Protein AF-A0A352UFS3-F1 (afdb_monomer_lite)

Sequence (61 aa):
AYPGLEILPVRGNVGTRLTKADGLEYDGVIVAAAGMIRLSLESEITEFLPVELCTPDAGQG

Radius of gyration: 12.15 Å; chains: 1; bounding box: 22×28×31 Å

Structure (mmCIF, N/CA/C/O backbone):
data_AF-A0A352UFS3-F1
#
_entry.id   AF-A0A352UFS3-F1
#
loop_
_atom_site.group_PDB
_atom_site.id
_atom_site.type_symbol
_atom_site.label_atom_id
_atom_site.label_alt_id
_atom_site.label_comp_id
_atom_site.label_asym_id
_atom_site.label_entity_id
_atom_site.label_seq_id
_atom_site.pdbx_PDB_ins_code
_atom_site.Cartn_x
_atom_site.Cartn_y
_atom_site.Cartn_z
_atom_site.occupancy
_atom_site.B_iso_or_equiv
_atom_site.auth_seq_id
_atom_site.auth_comp_id
_atom_site.auth_asym_id
_atom_site.auth_atom_id
_atom_site.pdbx_PDB_model_num
ATOM 1 N N . ALA A 1 1 ? -0.664 -5.108 -17.298 1.00 69.44 1 ALA A N 1
ATOM 2 C CA . ALA A 1 1 ? -0.047 -3.797 -17.003 1.00 69.44 1 ALA A CA 1
ATOM 3 C C . ALA A 1 1 ? -1.151 -2.755 -16.892 1.00 69.44 1 ALA A C 1
ATOM 5 O O . ALA A 1 1 ? -2.085 -2.824 -17.683 1.00 69.44 1 ALA A O 1
ATOM 6 N N . TYR A 1 2 ? -1.052 -1.830 -15.934 1.00 88.12 2 TYR A N 1
ATOM 7 C CA . TYR A 1 2 ? -2.040 -0.770 -15.701 1.00 88.12 2 TYR A CA 1
ATOM 8 C C . TYR A 1 2 ? -1.458 0.592 -16.114 1.00 88.12 2 TYR A C 1
ATOM 10 O O . TYR A 1 2 ? -0.904 1.296 -15.277 1.00 88.12 2 TYR A O 1
ATOM 18 N N . PRO A 1 3 ? -1.528 0.970 -17.403 1.00 89.81 3 PRO A N 1
ATOM 19 C CA . PRO A 1 3 ? -0.878 2.183 -17.908 1.00 89.81 3 PRO A CA 1
ATOM 20 C C . PRO A 1 3 ? -1.543 3.486 -17.442 1.00 89.81 3 PRO A C 1
ATOM 22 O O . PRO A 1 3 ? -0.951 4.547 -17.590 1.00 89.81 3 PRO A O 1
ATOM 25 N N . GLY A 1 4 ? -2.769 3.416 -16.913 1.00 95.44 4 GLY A N 1
ATOM 26 C CA . GLY A 1 4 ? -3.487 4.570 -16.368 1.00 95.44 4 GLY A CA 1
ATOM 27 C C . GLY A 1 4 ? -3.167 4.881 -14.905 1.00 95.44 4 GLY A C 1
ATOM 28 O O . GLY A 1 4 ? -3.744 5.818 -14.370 1.00 95.44 4 GLY A O 1
ATOM 29 N N . LEU A 1 5 ? -2.302 4.094 -14.254 1.00 94.50 5 LEU A N 1
ATOM 30 C CA . LEU A 1 5 ? -1.901 4.333 -12.869 1.00 94.50 5 LEU A CA 1
ATOM 31 C C . LEU A 1 5 ? -0.598 5.128 -12.815 1.00 94.50 5 LEU A C 1
ATOM 33 O O . LEU A 1 5 ? 0.370 4.804 -13.506 1.00 94.50 5 LEU A O 1
ATOM 37 N N . GLU A 1 6 ? -0.562 6.126 -11.940 1.00 95.50 6 GLU A N 1
ATOM 38 C CA . GLU A 1 6 ? 0.667 6.801 -11.543 1.00 95.50 6 GLU A CA 1
ATOM 39 C C . GLU A 1 6 ? 1.267 6.085 -10.327 1.00 95.50 6 GLU A C 1
ATOM 41 O O . GLU A 1 6 ? 0.620 5.937 -9.291 1.00 95.50 6 GLU A O 1
ATOM 46 N N . ILE A 1 7 ? 2.508 5.606 -10.450 1.00 94.75 7 ILE A N 1
ATOM 47 C CA . ILE A 1 7 ? 3.189 4.903 -9.357 1.00 94.75 7 ILE A CA 1
ATOM 48 C C . ILE A 1 7 ? 4.041 5.897 -8.575 1.00 94.75 7 ILE A C 1
ATOM 50 O O . ILE A 1 7 ? 5.113 6.308 -9.024 1.00 94.75 7 ILE A O 1
ATOM 54 N N . LEU A 1 8 ? 3.573 6.243 -7.379 1.00 96.31 8 LEU A N 1
ATOM 55 C CA . LEU A 1 8 ? 4.256 7.156 -6.471 1.00 96.31 8 LEU A CA 1
ATOM 56 C C . LEU A 1 8 ? 5.070 6.385 -5.414 1.00 96.31 8 LEU A C 1
ATOM 58 O O . LEU A 1 8 ? 4.603 5.378 -4.874 1.00 96.31 8 LEU A O 1
ATOM 62 N N . PRO A 1 9 ? 6.295 6.830 -5.078 1.00 96.25 9 PRO A N 1
ATOM 63 C CA . PRO A 1 9 ? 7.103 6.175 -4.057 1.00 96.25 9 PRO A CA 1
ATOM 64 C C . PRO A 1 9 ? 6.574 6.481 -2.651 1.00 96.25 9 PRO A C 1
ATOM 66 O O . PRO A 1 9 ? 6.454 7.640 -2.266 1.00 96.25 9 PRO A O 1
ATOM 69 N N . VAL A 1 10 ? 6.389 5.449 -1.824 1.00 95.62 10 VAL A N 1
ATOM 70 C CA . VAL A 1 10 ? 5.984 5.600 -0.418 1.00 95.62 10 VAL A CA 1
ATOM 71 C C . VAL A 1 10 ? 7.018 4.993 0.535 1.00 95.62 10 VAL A C 1
ATOM 73 O O . VAL A 1 10 ? 7.546 3.900 0.322 1.00 95.62 10 VAL A O 1
ATOM 76 N N . ARG A 1 11 ? 7.322 5.705 1.626 1.00 95.88 11 ARG A N 1
ATOM 77 C CA . ARG A 1 11 ? 8.188 5.233 2.721 1.00 95.88 11 ARG A CA 1
ATOM 78 C C . ARG A 1 11 ? 7.474 5.300 4.067 1.00 95.88 11 ARG A C 1
ATOM 80 O O . ARG A 1 11 ? 6.559 6.105 4.254 1.00 95.88 11 ARG A O 1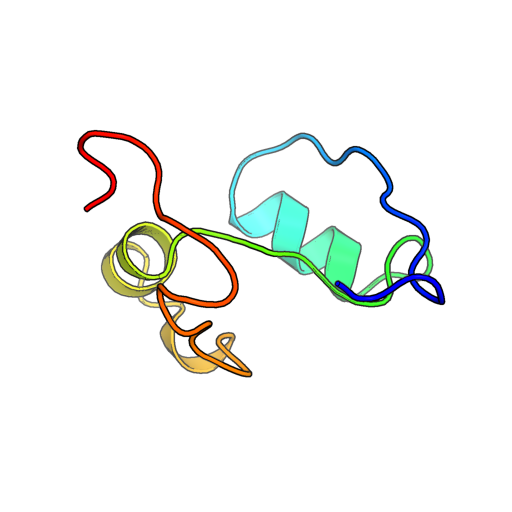
ATOM 87 N N . GLY A 1 12 ? 7.956 4.471 4.991 1.00 95.75 12 GLY A N 1
ATOM 88 C CA . GLY A 1 12 ? 7.391 4.261 6.324 1.00 95.75 12 GLY A CA 1
ATOM 89 C C . GLY A 1 12 ? 7.232 2.773 6.643 1.00 95.75 12 GLY A C 1
ATOM 90 O O . GLY A 1 12 ? 7.503 1.920 5.789 1.00 95.75 12 GLY A O 1
ATOM 91 N N . ASN A 1 13 ? 6.801 2.459 7.863 1.00 96.38 13 ASN A N 1
ATOM 92 C CA . ASN A 1 13 ? 6.320 1.122 8.231 1.00 96.38 13 ASN A CA 1
ATOM 93 C C . ASN A 1 13 ? 4.902 0.880 7.666 1.00 96.38 13 ASN A C 1
ATOM 95 O O . ASN A 1 13 ? 4.308 1.794 7.101 1.00 96.38 13 ASN A O 1
ATOM 99 N N . VAL A 1 14 ? 4.353 -0.328 7.824 1.00 95.44 14 VAL A N 1
ATOM 100 C CA . VAL A 1 14 ? 3.023 -0.687 7.289 1.00 95.44 14 VAL A CA 1
ATOM 101 C C . VAL A 1 14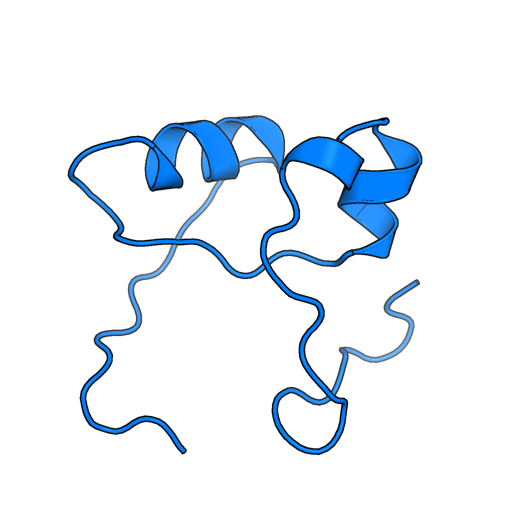 ? 1.931 0.283 7.754 1.00 95.44 14 VAL A C 1
ATOM 103 O O . VAL A 1 14 ? 1.255 0.859 6.912 1.00 95.44 14 VAL A O 1
ATOM 106 N N . GLY A 1 15 ? 1.822 0.552 9.059 1.00 94.38 15 GLY A N 1
ATOM 107 C CA . GLY A 1 15 ? 0.779 1.441 9.592 1.00 94.38 15 GLY A CA 1
ATOM 108 C C . GLY A 1 15 ? 0.829 2.853 9.000 1.00 94.38 15 GLY A C 1
ATOM 109 O O . GLY A 1 15 ? -0.172 3.350 8.504 1.00 94.38 15 GLY A O 1
ATOM 110 N N . THR A 1 16 ? 2.015 3.470 8.945 1.00 95.12 16 THR A N 1
ATOM 111 C CA . THR A 1 16 ? 2.170 4.804 8.327 1.00 95.12 16 THR A CA 1
ATOM 112 C C . THR A 1 16 ? 1.874 4.818 6.828 1.00 95.12 16 THR A C 1
ATOM 114 O O . THR A 1 16 ? 1.506 5.863 6.301 1.00 95.12 16 THR A O 1
ATOM 117 N N . ARG A 1 17 ? 2.038 3.689 6.127 1.00 96.69 17 ARG A N 1
ATOM 118 C CA . ARG A 1 17 ? 1.665 3.574 4.711 1.00 96.69 17 ARG A CA 1
ATOM 119 C C . ARG A 1 17 ? 0.153 3.474 4.533 1.00 96.69 17 ARG A C 1
ATOM 121 O O . ARG A 1 17 ? -0.353 4.113 3.623 1.00 96.69 17 ARG A O 1
ATOM 128 N N . LEU A 1 18 ? -0.545 2.748 5.409 1.00 95.50 18 LEU A N 1
ATOM 129 C CA . LEU A 1 18 ? -2.012 2.690 5.404 1.00 95.50 18 LEU A CA 1
ATOM 130 C C . LEU A 1 18 ? -2.610 4.074 5.665 1.00 95.50 18 LEU A C 1
ATOM 132 O O . LEU A 1 18 ? -3.365 4.568 4.843 1.00 95.50 18 LEU A O 1
ATOM 136 N N . THR A 1 19 ? -2.129 4.786 6.689 1.00 94.75 19 THR A N 1
ATOM 137 C CA . THR A 1 19 ? -2.578 6.165 6.956 1.00 94.75 19 THR A CA 1
ATOM 138 C C . THR A 1 19 ? -2.347 7.116 5.775 1.00 94.75 19 THR A C 1
ATOM 140 O O . THR A 1 19 ? -3.107 8.060 5.589 1.00 94.75 19 THR A O 1
ATOM 143 N N . LYS A 1 20 ? -1.295 6.900 4.972 1.00 95.31 20 LYS A N 1
ATOM 144 C CA . LYS A 1 20 ? -1.058 7.685 3.750 1.00 95.31 20 LYS A CA 1
ATOM 145 C C . LYS A 1 20 ? -2.022 7.318 2.621 1.00 95.31 20 LYS A C 1
ATOM 147 O O . LYS A 1 20 ? -2.417 8.217 1.887 1.00 95.31 20 LYS A O 1
ATOM 152 N N . ALA A 1 21 ? -2.384 6.042 2.498 1.00 94.56 21 ALA A N 1
ATOM 153 C CA . ALA A 1 21 ? -3.389 5.567 1.549 1.00 94.56 21 ALA A CA 1
ATOM 154 C C . ALA A 1 21 ? -4.807 6.046 1.896 1.00 94.56 21 ALA A C 1
ATOM 156 O O . ALA A 1 21 ? -5.591 6.294 0.994 1.00 94.56 21 ALA A O 1
ATOM 157 N N . ASP A 1 22 ? -5.103 6.259 3.180 1.00 92.25 22 ASP A N 1
ATOM 158 C CA . ASP A 1 22 ? -6.362 6.879 3.625 1.00 92.25 22 ASP A CA 1
ATOM 159 C C . ASP A 1 22 ? -6.375 8.412 3.452 1.00 92.25 22 ASP A C 1
ATOM 161 O O . ASP A 1 22 ? -7.378 9.080 3.715 1.00 92.25 22 ASP A O 1
ATOM 165 N N . GLY A 1 23 ? -5.230 8.995 3.088 1.00 91.56 23 GLY A N 1
ATOM 166 C CA . GLY A 1 23 ? -5.052 10.429 2.907 1.00 91.56 23 GLY A CA 1
ATOM 167 C C . GLY A 1 23 ? -5.429 10.914 1.506 1.00 91.56 23 GLY A C 1
ATOM 168 O O . GLY A 1 23 ? -6.098 10.245 0.733 1.00 91.56 23 GLY A O 1
ATOM 169 N N . LEU A 1 24 ? -4.963 12.119 1.168 1.00 90.56 24 LEU A N 1
ATOM 170 C CA . LEU A 1 24 ? -5.145 12.720 -0.162 1.00 90.56 24 LEU A CA 1
ATOM 171 C C . LEU A 1 24 ? -3.934 12.509 -1.088 1.00 90.56 24 LEU A C 1
ATOM 173 O O . LEU A 1 24 ? -3.934 12.994 -2.214 1.00 90.56 24 LEU A O 1
ATOM 177 N N . GLU A 1 25 ? -2.874 11.859 -0.595 1.00 91.88 25 GLU A N 1
ATOM 178 C CA . GLU A 1 25 ? -1.615 11.679 -1.335 1.00 91.88 25 GLU A CA 1
ATOM 179 C C . GLU A 1 25 ? -1.614 10.434 -2.232 1.00 91.88 25 GLU A C 1
ATOM 181 O O . GLU A 1 25 ? -0.862 10.391 -3.203 1.00 91.88 25 GLU A O 1
ATOM 186 N N . TYR A 1 26 ? -2.416 9.418 -1.900 1.00 96.88 26 TYR A N 1
ATOM 187 C CA . TYR A 1 26 ? -2.460 8.146 -2.616 1.00 96.88 26 TYR A CA 1
ATOM 188 C C . TYR A 1 26 ? -3.898 7.642 -2.679 1.00 96.88 26 TYR A C 1
ATOM 190 O O . TYR A 1 26 ? -4.614 7.724 -1.690 1.00 96.88 26 TYR A O 1
ATOM 198 N N . ASP A 1 27 ? -4.275 7.034 -3.802 1.00 95.81 27 ASP A N 1
ATOM 199 C CA . ASP A 1 27 ? -5.552 6.318 -3.929 1.00 95.81 27 ASP A CA 1
ATOM 200 C C . ASP A 1 27 ? -5.500 4.902 -3.321 1.00 95.81 27 ASP A C 1
ATOM 202 O O . ASP A 1 27 ? -6.520 4.232 -3.171 1.00 95.81 27 ASP A O 1
ATOM 206 N N . GLY A 1 28 ? -4.298 4.409 -3.006 1.00 95.75 28 GLY A N 1
ATOM 207 C CA . GLY A 1 28 ? -4.081 3.093 -2.416 1.00 95.75 28 GLY A CA 1
ATOM 208 C C . GLY A 1 28 ? -2.602 2.745 -2.263 1.00 95.75 28 GLY A C 1
ATOM 209 O O . GLY A 1 28 ? -1.714 3.454 -2.742 1.00 95.75 28 GLY A O 1
ATOM 210 N N . VAL A 1 29 ? -2.321 1.626 -1.592 1.00 96.75 29 VAL A N 1
ATOM 211 C CA . VAL A 1 29 ? -0.956 1.121 -1.401 1.00 96.75 29 VAL A CA 1
ATOM 212 C C . VAL A 1 29 ? -0.891 -0.391 -1.571 1.00 96.75 29 VAL A C 1
ATOM 214 O O . VAL A 1 29 ? -1.765 -1.122 -1.116 1.00 96.75 29 VAL A O 1
ATOM 217 N N . ILE A 1 30 ? 0.186 -0.870 -2.194 1.00 96.06 30 ILE A N 1
ATOM 218 C CA . ILE A 1 30 ? 0.489 -2.299 -2.290 1.00 96.06 30 ILE A CA 1
ATOM 219 C C . ILE A 1 30 ? 1.446 -2.669 -1.156 1.00 96.06 30 ILE A C 1
ATOM 221 O O . ILE A 1 30 ? 2.527 -2.090 -1.008 1.00 96.06 30 ILE A O 1
ATOM 225 N N . VAL A 1 31 ? 1.048 -3.648 -0.346 1.00 96.38 31 VAL A N 1
ATOM 226 C CA . VAL A 1 31 ? 1.833 -4.182 0.772 1.00 96.38 31 VAL A CA 1
ATOM 227 C C . VAL A 1 31 ? 1.750 -5.704 0.803 1.00 96.38 31 VAL A C 1
ATOM 229 O O . VAL A 1 31 ? 0.803 -6.307 0.305 1.00 96.38 31 VAL A O 1
ATOM 232 N N . ALA A 1 32 ? 2.752 -6.346 1.402 1.00 96.81 32 ALA A N 1
ATOM 233 C CA . ALA A 1 32 ? 2.752 -7.794 1.539 1.00 96.81 32 ALA A CA 1
ATOM 234 C C . ALA A 1 32 ? 1.642 -8.255 2.497 1.00 96.81 32 ALA A C 1
ATOM 236 O O . ALA A 1 32 ? 1.663 -7.922 3.685 1.00 96.81 32 ALA A O 1
ATOM 237 N N . ALA A 1 33 ? 0.743 -9.107 1.998 1.00 96.88 33 ALA A N 1
ATOM 238 C CA . ALA A 1 33 ? -0.316 -9.750 2.776 1.00 96.88 33 ALA A CA 1
ATOM 239 C C . ALA A 1 33 ? 0.194 -10.398 4.076 1.00 96.88 33 ALA A C 1
ATOM 241 O O . ALA A 1 33 ? -0.387 -10.202 5.140 1.00 96.88 33 ALA A O 1
ATOM 242 N N . ALA A 1 34 ? 1.327 -11.106 4.022 1.00 96.88 34 ALA A N 1
ATOM 243 C CA . ALA A 1 34 ? 1.916 -11.754 5.196 1.00 96.88 34 ALA A CA 1
ATOM 244 C C . ALA A 1 34 ? 2.244 -10.760 6.329 1.00 96.88 34 ALA A C 1
ATOM 246 O O . ALA A 1 34 ? 2.081 -11.081 7.504 1.00 96.88 34 ALA A O 1
ATOM 247 N N . GLY A 1 35 ? 2.681 -9.541 5.990 1.00 96.12 35 GLY A N 1
ATOM 248 C CA . GLY A 1 35 ? 2.924 -8.481 6.969 1.00 96.12 35 GLY A CA 1
ATOM 249 C C . GLY A 1 35 ? 1.631 -7.974 7.609 1.00 96.12 35 GLY A C 1
ATOM 250 O O . GLY A 1 35 ? 1.589 -7.795 8.822 1.00 96.12 35 GLY A O 1
ATOM 251 N N . MET A 1 36 ? 0.573 -7.810 6.813 1.00 97.19 36 MET A N 1
ATOM 252 C CA . MET A 1 36 ? -0.750 -7.391 7.291 1.00 97.19 36 MET A CA 1
ATOM 253 C C . MET A 1 36 ? -1.348 -8.421 8.257 1.00 97.19 36 MET A C 1
ATOM 255 O O . MET A 1 36 ? -1.753 -8.063 9.360 1.00 97.19 36 MET A O 1
ATOM 259 N N . ILE A 1 37 ? -1.316 -9.707 7.891 1.00 96.94 37 ILE A N 1
ATOM 260 C CA . ILE A 1 37 ? -1.853 -10.811 8.705 1.00 96.94 37 ILE A CA 1
ATOM 261 C C . ILE A 1 37 ? -1.114 -10.921 10.045 1.00 96.94 37 ILE A C 1
ATOM 263 O O . ILE A 1 37 ? -1.743 -11.025 11.093 1.00 96.94 37 ILE A O 1
ATOM 267 N N . ARG A 1 38 ? 0.224 -10.837 10.048 1.00 96.69 38 ARG A N 1
ATOM 268 C CA . ARG A 1 38 ? 1.028 -10.887 11.289 1.00 96.69 38 ARG A CA 1
ATOM 269 C C . ARG A 1 38 ? 0.747 -9.734 12.246 1.00 96.69 38 ARG A C 1
ATOM 271 O O . ARG A 1 38 ? 0.971 -9.876 13.444 1.00 96.69 38 ARG A O 1
ATOM 278 N N . LEU A 1 39 ? 0.303 -8.600 11.712 1.00 96.56 39 LEU A N 1
ATOM 279 C CA . LEU A 1 39 ? -0.070 -7.415 12.479 1.00 96.56 39 LEU A CA 1
ATOM 280 C C . LEU A 1 39 ? -1.565 -7.383 12.828 1.00 96.56 39 LEU A C 1
ATOM 282 O O . LEU A 1 39 ? -2.015 -6.402 13.412 1.00 96.56 39 LEU A O 1
ATOM 286 N N . SER A 1 40 ? -2.325 -8.429 12.485 1.00 97.06 40 SER A N 1
ATOM 287 C CA . SER A 1 40 ? -3.782 -8.487 12.652 1.00 97.06 40 SER A CA 1
ATOM 288 C C . SER A 1 40 ? -4.530 -7.366 11.913 1.00 97.06 40 SER A C 1
ATOM 290 O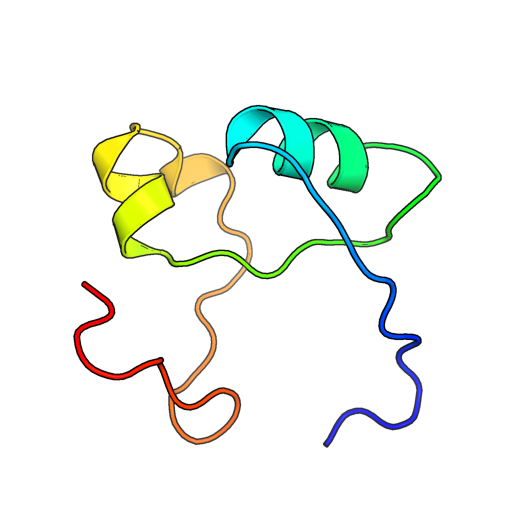 O . SER A 1 40 ? -5.571 -6.910 12.373 1.00 97.06 40 SER A O 1
ATOM 292 N N . LEU A 1 41 ? -4.005 -6.930 10.763 1.00 96.62 41 LEU A N 1
ATOM 293 C CA . LEU A 1 41 ? -4.584 -5.897 9.891 1.00 96.62 41 LEU A CA 1
ATOM 294 C C . LEU A 1 41 ? -5.218 -6.496 8.623 1.00 96.62 41 LEU A C 1
ATOM 296 O O . LEU A 1 41 ? -5.283 -5.850 7.582 1.00 96.62 41 LEU A O 1
ATOM 300 N N . GLU A 1 42 ? -5.652 -7.756 8.680 1.00 96.06 42 GLU A N 1
ATOM 301 C CA . GLU A 1 42 ? -6.308 -8.451 7.562 1.00 96.06 42 GLU A CA 1
ATOM 302 C C . GLU A 1 42 ? -7.557 -7.713 7.058 1.00 96.06 42 GLU A C 1
ATOM 304 O O . GLU A 1 42 ? -7.816 -7.713 5.859 1.00 96.06 4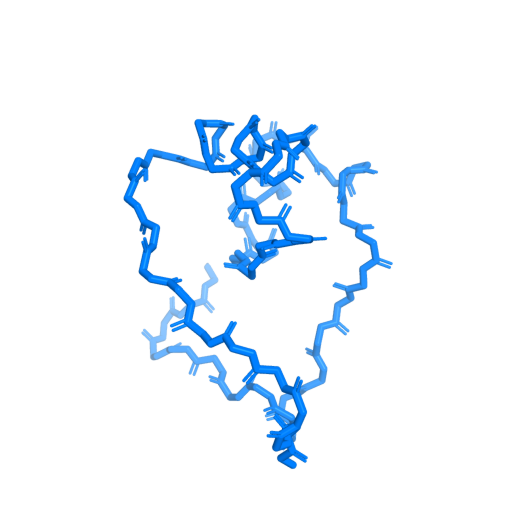2 GLU A O 1
ATOM 309 N N . SER A 1 43 ? -8.289 -7.038 7.950 1.00 96.44 43 SER A N 1
ATOM 310 C CA . SER A 1 43 ? -9.496 -6.275 7.609 1.00 96.44 43 SER A CA 1
ATOM 311 C C . SER A 1 43 ? -9.251 -5.108 6.655 1.00 96.44 43 SER A C 1
ATOM 313 O O . SER A 1 43 ? -10.183 -4.681 5.985 1.00 96.44 43 SER A O 1
ATOM 315 N N . GLU A 1 44 ? -8.017 -4.602 6.588 1.00 96.00 44 GLU A N 1
ATOM 316 C CA . GLU A 1 44 ? -7.636 -3.492 5.707 1.00 96.00 44 GLU A CA 1
ATOM 317 C C . GLU A 1 44 ? -7.305 -3.967 4.281 1.00 96.00 44 GLU A C 1
ATOM 319 O O . GLU A 1 44 ? -7.074 -3.156 3.385 1.00 96.00 44 GLU A O 1
ATOM 324 N N . ILE A 1 45 ? -7.229 -5.284 4.048 1.00 97.00 45 ILE A N 1
ATOM 325 C CA . ILE A 1 45 ? -6.910 -5.842 2.732 1.00 97.00 45 ILE A CA 1
ATOM 326 C C . ILE A 1 45 ? -8.161 -5.793 1.857 1.00 97.00 45 ILE A C 1
ATOM 328 O O . ILE A 1 45 ? -9.123 -6.527 2.075 1.00 97.00 45 ILE A O 1
ATOM 332 N N . THR A 1 46 ? -8.122 -4.965 0.817 1.00 97.25 46 THR A N 1
ATOM 333 C CA . THR A 1 46 ? -9.210 -4.859 -0.165 1.00 97.25 46 THR A CA 1
ATOM 334 C C . THR A 1 46 ? -9.147 -5.950 -1.232 1.00 97.25 46 THR A C 1
ATOM 336 O O . THR A 1 46 ? -10.184 -6.415 -1.701 1.00 97.25 46 THR A O 1
ATOM 339 N N . GLU A 1 47 ? -7.941 -6.382 -1.607 1.00 96.25 47 GLU A N 1
ATOM 340 C CA . GLU A 1 47 ? -7.712 -7.394 -2.636 1.00 96.25 47 GLU A CA 1
ATOM 341 C C . GLU A 1 47 ? -6.355 -8.088 -2.437 1.00 96.25 47 GLU A C 1
ATOM 343 O O . GLU A 1 47 ? -5.355 -7.454 -2.090 1.00 96.25 47 GLU A O 1
ATOM 348 N N . PHE A 1 48 ? -6.299 -9.397 -2.701 1.00 96.75 48 PHE A N 1
ATOM 349 C CA . PHE A 1 48 ? -5.038 -10.122 -2.867 1.00 96.75 48 PHE A CA 1
ATOM 350 C C . PHE A 1 48 ? -4.667 -10.157 -4.349 1.00 96.75 48 PHE A C 1
ATOM 352 O O . PHE A 1 48 ? -5.424 -10.681 -5.165 1.00 96.75 48 PHE A O 1
ATOM 359 N N . LEU A 1 49 ? -3.485 -9.644 -4.696 1.00 95.62 49 LEU A N 1
ATOM 360 C CA . LEU A 1 49 ? -3.034 -9.629 -6.086 1.00 95.62 49 LEU A CA 1
ATOM 361 C C . LEU A 1 49 ? -2.572 -11.031 -6.532 1.00 95.62 49 LEU A C 1
ATOM 363 O O . LEU A 1 49 ? -1.772 -11.655 -5.827 1.00 95.62 49 LEU A O 1
ATOM 367 N N . PRO A 1 50 ? -3.023 -11.525 -7.701 1.00 95.00 50 PRO A N 1
ATOM 368 C CA . PRO A 1 50 ? -2.560 -12.794 -8.249 1.00 95.00 50 PRO A CA 1
ATOM 369 C C . PRO A 1 50 ? -1.087 -12.717 -8.672 1.00 95.00 50 PRO A C 1
ATOM 371 O O . PRO A 1 50 ? -0.590 -11.665 -9.089 1.00 95.00 50 PRO A O 1
ATOM 37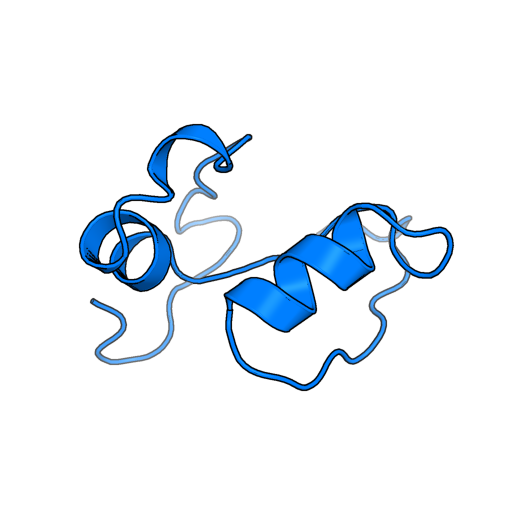4 N N . VAL A 1 51 ? -0.383 -13.849 -8.598 1.00 94.12 51 VAL A N 1
ATOM 375 C CA . VAL A 1 51 ? 1.065 -13.928 -8.871 1.00 94.12 51 VAL A CA 1
ATOM 376 C C . VAL A 1 51 ? 1.411 -13.615 -10.325 1.00 94.12 51 VAL A C 1
ATOM 378 O O . VAL A 1 51 ? 2.501 -13.131 -10.608 1.00 94.12 51 VAL A O 1
ATOM 381 N N . GLU A 1 52 ? 0.476 -13.839 -11.246 1.00 94.06 52 GLU A N 1
ATOM 382 C CA . GLU A 1 52 ? 0.606 -13.491 -12.660 1.00 94.06 52 GLU A CA 1
ATOM 383 C C . GLU A 1 52 ? 0.569 -11.973 -12.887 1.00 94.06 52 GLU A C 1
ATOM 385 O O . GLU A 1 52 ? 1.068 -11.484 -13.902 1.00 94.06 52 GLU A O 1
ATOM 390 N N . LEU A 1 53 ? -0.034 -11.227 -11.955 1.00 92.75 53 LEU A N 1
ATOM 391 C CA . LEU A 1 53 ? -0.135 -9.773 -12.009 1.00 92.75 53 LEU A CA 1
ATOM 392 C C . LEU A 1 53 ? 1.004 -9.088 -11.251 1.00 92.75 53 LEU A C 1
ATOM 394 O O . LEU A 1 53 ? 1.559 -8.104 -11.742 1.00 92.75 53 LEU A O 1
ATOM 398 N N . CYS A 1 54 ? 1.339 -9.591 -10.063 1.00 93.38 54 CYS A N 1
ATOM 399 C CA . CYS A 1 54 ? 2.388 -9.047 -9.211 1.00 93.38 54 CYS A CA 1
ATOM 400 C C . CYS A 1 54 ? 3.194 -10.195 -8.603 1.00 93.38 54 CYS A C 1
ATOM 402 O O . CYS A 1 54 ? 2.838 -10.746 -7.560 1.00 93.38 54 CYS A O 1
ATOM 404 N N . THR A 1 55 ? 4.277 -10.573 -9.284 1.00 95.38 55 THR A N 1
ATOM 405 C CA . THR A 1 55 ? 5.182 -11.614 -8.798 1.00 95.38 55 THR A CA 1
ATOM 406 C C . THR A 1 55 ? 5.795 -11.183 -7.460 1.00 95.38 55 THR A C 1
ATOM 408 O O . THR A 1 55 ? 6.394 -10.107 -7.408 1.00 95.38 55 THR A O 1
ATOM 411 N N . PRO A 1 56 ? 5.679 -11.996 -6.395 1.00 95.50 56 PRO A N 1
ATOM 412 C CA . PRO A 1 56 ? 6.264 -11.685 -5.096 1.00 95.50 56 PRO A CA 1
ATOM 413 C C . PRO A 1 56 ? 7.790 -11.584 -5.136 1.00 95.50 56 PRO A C 1
ATOM 415 O O . PRO A 1 56 ? 8.453 -12.231 -5.953 1.00 95.50 56 PRO A O 1
ATOM 418 N N . ASP A 1 57 ? 8.348 -10.852 -4.177 1.00 95.19 57 ASP A N 1
ATOM 419 C CA . ASP A 1 57 ? 9.790 -10.835 -3.956 1.00 95.19 57 ASP A CA 1
ATOM 420 C C . ASP A 1 57 ? 10.287 -12.196 -3.439 1.00 95.19 57 ASP A C 1
ATOM 422 O O . ASP A 1 57 ? 9.569 -12.956 -2.779 1.00 95.19 57 ASP A O 1
ATOM 426 N N . ALA A 1 58 ? 11.557 -12.514 -3.706 1.00 96.31 58 ALA A N 1
ATOM 427 C CA . ALA A 1 58 ? 12.164 -13.755 -3.236 1.00 96.31 58 ALA A CA 1
ATOM 428 C C . ALA A 1 58 ? 12.141 -13.830 -1.698 1.00 96.31 58 ALA A C 1
ATOM 430 O O . ALA A 1 58 ? 12.711 -12.984 -1.012 1.00 96.31 58 ALA A O 1
ATOM 431 N N . GLY A 1 59 ? 11.494 -14.867 -1.159 1.00 92.88 59 GLY A N 1
ATOM 432 C CA . GLY A 1 59 ? 11.330 -15.039 0.287 1.00 92.88 59 GLY A CA 1
ATOM 433 C C . GLY A 1 59 ? 10.246 -14.156 0.913 1.00 92.88 59 GLY A C 1
ATOM 434 O O . GLY A 1 59 ? 10.181 -14.077 2.137 1.00 92.88 59 GLY A O 1
ATOM 435 N N . 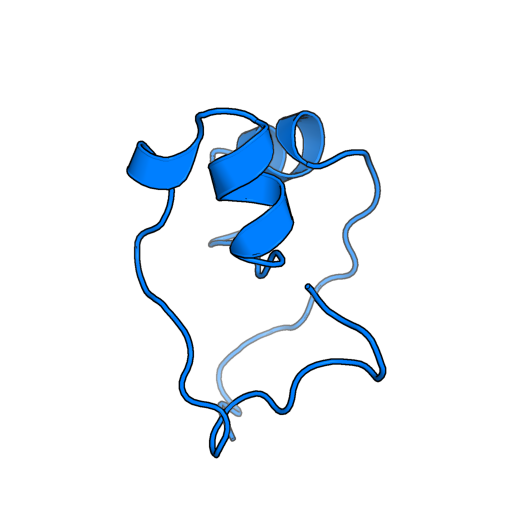GLN A 1 60 ? 9.393 -13.505 0.112 1.00 93.31 60 GLN A N 1
ATOM 436 C CA . GLN A 1 60 ? 8.208 -12.818 0.618 1.00 93.31 60 GLN A CA 1
ATOM 437 C C . GLN A 1 60 ? 7.242 -13.833 1.241 1.00 93.31 60 GLN A C 1
ATOM 439 O O . GLN A 1 60 ? 6.742 -14.735 0.569 1.00 93.31 60 GLN A O 1
ATOM 444 N N . GLY A 1 61 ? 6.975 -13.658 2.534 1.00 83.69 61 GLY A N 1
ATOM 445 C CA . GLY A 1 61 ? 6.235 -14.604 3.363 1.00 83.69 61 GLY A CA 1
ATOM 446 C C . GLY A 1 61 ? 6.821 -14.610 4.748 1.00 83.69 61 GLY A C 1
ATOM 447 O O . GLY A 1 61 ? 6.930 -15.690 5.355 1.00 83.69 61 GLY A O 1
#

Secondary structure (DSSP, 8-state):
--TT-------S-HHHHHHHHTTTS-S-----HHHHHHTT-GGG---PPPTTTSPPPTT--

Foldseek 3Di:
DCPVDDDDDDDDPPVVQLVCCVDPNHVDDDDQPVSCVVVVNNVSDPDDDDCVGPPDDDPRD

pLDDT: mean 94.59, std 4.02, range [69.44, 97.25]